Protein AF-A0A3A4PM65-F1 (afdb_monomer_lite)

Sequence (152 aa):
MLSNGAGPMIGAIDLFPHAGLDLVDLHRESVGAMRDHFSFFYLVENPVDVTGSASAADYEFVMRTLMQDDRVDIIMPYFVFQDTPLDESIVERMDALNGESGKPIIGCAIGGPYTRKMIDALEAVGVPVLSDVADWVAAASALVRWGELTGR

Structure (mmCIF, N/CA/C/O backbone):
data_AF-A0A3A4PM65-F1
#
_entry.id   AF-A0A3A4PM65-F1
#
loop_
_atom_site.group_PDB
_atom_site.id
_atom_site.type_symbol
_atom_site.label_atom_id
_atom_site.label_alt_id
_atom_site.label_comp_id
_atom_site.label_asym_id
_atom_site.label_entity_id
_atom_site.label_seq_id
_atom_site.pdbx_PDB_ins_code
_atom_site.Cartn_x
_atom_site.Cartn_y
_atom_site.Cartn_z
_atom_site.occupancy
_atom_site.B_iso_or_equiv
_atom_site.auth_seq_id
_atom_site.auth_comp_id
_atom_site.auth_asym_id
_atom_site.auth_atom_id
_atom_site.pdbx_PDB_model_num
ATOM 1 N N . MET A 1 1 ? 0.136 -1.773 7.281 1.00 94.44 1 MET A N 1
ATOM 2 C CA . MET A 1 1 ? 1.037 -1.211 6.241 1.00 94.44 1 MET A CA 1
ATOM 3 C C . MET A 1 1 ? 2.007 -2.301 5.805 1.00 94.44 1 MET A C 1
ATOM 5 O O . MET A 1 1 ? 2.324 -3.135 6.646 1.00 94.44 1 MET A O 1
ATOM 9 N N . LEU A 1 2 ? 2.427 -2.340 4.536 1.00 96.75 2 LEU A N 1
ATOM 10 C CA . LEU A 1 2 ? 3.425 -3.301 4.041 1.00 96.75 2 LEU A CA 1
ATOM 11 C C . LEU A 1 2 ? 4.419 -2.658 3.066 1.00 96.75 2 LEU A C 1
ATOM 13 O O . LEU A 1 2 ? 4.056 -1.695 2.395 1.00 96.75 2 LEU A O 1
ATOM 17 N N . SER A 1 3 ? 5.638 -3.191 2.960 1.00 96.19 3 SER A N 1
ATOM 18 C CA . SER A 1 3 ? 6.645 -2.706 2.004 1.00 96.19 3 SER A CA 1
ATOM 19 C C . SER A 1 3 ? 7.761 -3.717 1.747 1.00 96.19 3 SER A C 1
ATOM 21 O O . SER A 1 3 ? 8.115 -4.479 2.641 1.00 96.19 3 SER A O 1
ATOM 23 N N . ASN A 1 4 ? 8.377 -3.659 0.563 1.00 95.50 4 ASN A N 1
ATOM 24 C CA . ASN A 1 4 ? 9.674 -4.283 0.257 1.00 95.50 4 ASN A CA 1
ATOM 25 C C . ASN A 1 4 ? 10.886 -3.390 0.595 1.00 95.50 4 ASN A C 1
ATOM 27 O O . ASN A 1 4 ? 12.032 -3.802 0.437 1.00 95.50 4 ASN A O 1
ATOM 31 N N . GLY A 1 5 ? 10.649 -2.176 1.097 1.00 91.06 5 GLY A N 1
ATOM 32 C CA . GLY A 1 5 ? 11.669 -1.277 1.631 1.00 91.06 5 GLY A CA 1
ATOM 33 C C . GLY A 1 5 ? 11.195 -0.570 2.902 1.00 91.06 5 GLY A C 1
ATOM 34 O O . GLY A 1 5 ? 10.256 0.225 2.868 1.00 91.06 5 GLY A O 1
ATOM 35 N N . ALA A 1 6 ? 11.861 -0.823 4.030 1.00 84.50 6 ALA A N 1
ATOM 36 C CA . ALA A 1 6 ? 11.408 -0.366 5.348 1.00 84.50 6 ALA A CA 1
ATOM 37 C C . ALA A 1 6 ? 11.398 1.162 5.548 1.00 84.50 6 ALA A C 1
ATOM 39 O O . ALA A 1 6 ? 10.526 1.689 6.236 1.00 84.50 6 ALA A O 1
ATOM 40 N N . GLY A 1 7 ? 12.364 1.887 4.970 1.00 89.44 7 GLY A N 1
ATOM 41 C CA . GLY A 1 7 ? 12.600 3.309 5.272 1.00 89.44 7 GLY A CA 1
ATOM 42 C C . GLY A 1 7 ? 11.361 4.210 5.129 1.00 89.44 7 GLY A C 1
ATOM 43 O O . GLY A 1 7 ? 11.021 4.916 6.078 1.00 89.44 7 GLY A O 1
ATOM 44 N N . PRO A 1 8 ? 10.648 4.166 3.991 1.00 90.62 8 PRO A N 1
ATOM 45 C CA . PRO A 1 8 ? 9.430 4.948 3.786 1.00 90.62 8 PRO A CA 1
ATOM 46 C C . PRO A 1 8 ? 8.297 4.642 4.774 1.00 90.62 8 PRO A C 1
ATOM 48 O O . PRO A 1 8 ? 7.562 5.558 5.137 1.00 90.62 8 PRO A O 1
ATOM 51 N N . MET A 1 9 ? 8.177 3.399 5.260 1.00 93.38 9 MET A N 1
ATOM 52 C CA . MET A 1 9 ? 7.178 3.058 6.281 1.00 93.38 9 MET A CA 1
ATOM 53 C C . MET A 1 9 ? 7.484 3.739 7.613 1.00 93.38 9 MET A C 1
ATOM 55 O O . MET A 1 9 ? 6.570 4.245 8.252 1.00 93.38 9 MET A O 1
ATOM 59 N N . ILE A 1 10 ? 8.759 3.815 8.013 1.00 94.62 10 ILE A N 1
ATOM 60 C CA . ILE A 1 10 ? 9.158 4.539 9.231 1.00 94.62 10 ILE A CA 1
ATOM 61 C C . ILE A 1 10 ? 8.802 6.023 9.110 1.00 94.62 10 ILE A C 1
ATOM 63 O O . ILE A 1 10 ? 8.169 6.574 10.005 1.00 94.62 10 ILE A O 1
ATOM 67 N N . GLY A 1 11 ? 9.116 6.640 7.965 1.00 95.69 11 GLY A N 1
ATOM 68 C CA . GLY A 1 11 ? 8.742 8.032 7.703 1.00 95.69 11 GLY A CA 1
ATOM 69 C C . GLY A 1 11 ? 7.228 8.268 7.730 1.00 95.69 11 GLY A C 1
ATOM 70 O O . GLY A 1 11 ? 6.786 9.308 8.205 1.00 95.69 11 GLY A O 1
ATOM 71 N N . ALA A 1 12 ? 6.425 7.304 7.266 1.00 97.00 12 ALA A N 1
ATOM 72 C CA . ALA A 1 12 ? 4.969 7.374 7.371 1.00 97.00 12 ALA A CA 1
ATOM 73 C C . ALA A 1 12 ? 4.501 7.280 8.832 1.00 97.00 12 ALA A C 1
ATOM 75 O O . ALA A 1 12 ? 3.688 8.092 9.267 1.00 97.00 12 ALA A O 1
ATOM 76 N N . ILE A 1 13 ? 5.044 6.329 9.601 1.00 96.38 13 ILE A N 1
ATOM 77 C CA . ILE A 1 13 ? 4.694 6.098 11.012 1.00 96.38 13 ILE A CA 1
ATOM 78 C C . ILE A 1 13 ? 4.987 7.333 11.870 1.00 96.38 13 ILE A C 1
ATOM 80 O O . ILE A 1 13 ? 4.183 7.672 12.735 1.00 96.38 13 ILE A O 1
ATOM 84 N N . ASP A 1 14 ? 6.069 8.064 11.600 1.00 96.25 14 ASP A N 1
ATOM 85 C CA . ASP A 1 14 ? 6.385 9.309 12.316 1.00 96.25 14 ASP A CA 1
ATOM 86 C C . ASP A 1 14 ? 5.295 10.392 12.154 1.00 96.25 14 ASP A C 1
ATOM 88 O O . ASP A 1 14 ? 5.145 11.273 13.006 1.00 96.25 14 ASP A O 1
ATOM 92 N N . LEU A 1 15 ? 4.498 10.329 11.080 1.00 97.31 15 LEU A N 1
ATOM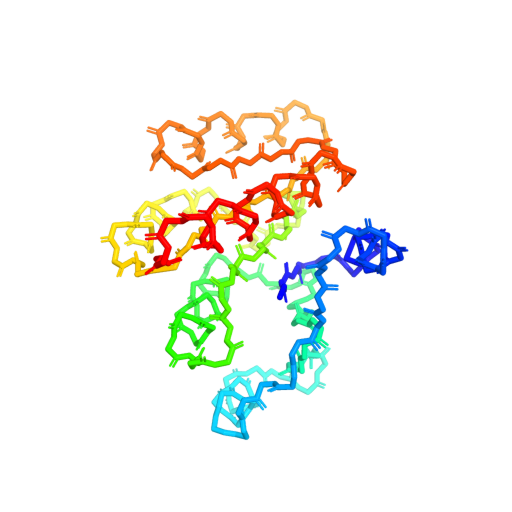 93 C CA . LEU A 1 15 ? 3.403 11.265 10.809 1.00 97.31 15 LEU A CA 1
ATOM 94 C C . LEU A 1 15 ? 2.063 10.828 11.428 1.00 97.31 15 LEU A C 1
ATOM 96 O O . LEU A 1 15 ? 1.184 11.672 11.623 1.00 97.31 15 LEU A O 1
ATOM 100 N N . PHE A 1 16 ? 1.901 9.548 11.776 1.00 96.75 16 PHE A N 1
ATOM 101 C CA . PHE A 1 16 ? 0.640 8.966 12.263 1.00 96.75 16 PHE A CA 1
ATOM 102 C C . PHE A 1 16 ? 0.038 9.684 13.486 1.00 96.75 16 PHE A C 1
ATOM 104 O O . PHE A 1 16 ? -1.152 10.017 13.429 1.00 96.75 16 PHE A O 1
ATOM 111 N N . PRO A 1 17 ? 0.818 10.051 14.531 1.00 94.12 17 PRO A N 1
ATOM 112 C CA . PRO A 1 17 ? 0.274 10.717 15.720 1.00 94.12 17 PRO A CA 1
ATOM 113 C C . PRO A 1 17 ? -0.464 12.033 15.436 1.00 94.12 17 PRO A C 1
ATOM 115 O O . PRO A 1 17 ? -1.346 12.429 16.195 1.00 94.12 17 PRO A O 1
ATOM 118 N N . HIS A 1 18 ? -0.114 12.723 14.348 1.00 94.12 18 HIS A N 1
ATOM 119 C CA . HIS A 1 18 ? -0.745 13.984 13.944 1.00 94.12 18 HIS A CA 1
ATOM 120 C C . HIS A 1 18 ? -1.830 13.791 12.875 1.00 94.12 18 HIS A C 1
ATOM 122 O O . HIS A 1 18 ? -2.546 14.737 12.548 1.00 94.12 18 HIS A O 1
ATOM 128 N N . ALA A 1 19 ? -1.948 12.578 12.333 1.00 95.75 19 ALA A N 1
ATOM 129 C CA . ALA A 1 19 ? -2.851 12.222 11.248 1.00 95.75 19 ALA A CA 1
ATOM 130 C C . ALA A 1 19 ? -4.108 11.473 11.726 1.00 95.75 19 ALA A C 1
ATOM 132 O O . ALA A 1 19 ? -4.985 11.199 10.909 1.00 95.75 19 ALA A O 1
ATOM 133 N N . GLY A 1 20 ? -4.220 11.159 13.024 1.00 94.62 20 GLY A N 1
ATOM 134 C CA . GLY A 1 20 ? -5.325 10.346 13.549 1.00 94.62 20 GLY A CA 1
ATOM 135 C C . GLY A 1 20 ? -5.276 8.909 13.026 1.00 94.62 20 GLY A C 1
ATOM 136 O O . GLY A 1 20 ? -6.312 8.326 12.726 1.00 94.62 20 GLY A O 1
ATOM 137 N N . LEU A 1 21 ? -4.064 8.387 12.842 1.00 96.94 21 LEU A N 1
ATOM 138 C CA . LEU A 1 21 ? -3.795 7.032 12.378 1.00 96.94 21 LEU A CA 1
ATOM 139 C C . LEU A 1 21 ? -2.994 6.307 13.448 1.00 96.94 21 LEU A C 1
ATOM 141 O O . LEU A 1 21 ? -2.159 6.922 14.106 1.00 96.94 21 LEU A O 1
ATOM 145 N N . ASP A 1 22 ? -3.187 4.998 13.549 1.00 95.88 22 ASP A N 1
ATOM 146 C CA . ASP A 1 22 ? -2.449 4.144 14.469 1.00 95.88 22 ASP A CA 1
ATOM 147 C C . ASP A 1 22 ? -2.037 2.845 13.774 1.00 95.88 22 ASP A C 1
ATOM 149 O O . ASP A 1 22 ? -2.680 2.370 12.833 1.00 95.88 22 ASP A O 1
ATOM 153 N N . LEU A 1 23 ? -0.941 2.250 14.245 1.00 95.44 23 LEU A N 1
ATOM 154 C CA . LEU A 1 23 ? -0.622 0.869 13.906 1.00 95.44 23 LEU A CA 1
ATOM 155 C C . LEU A 1 23 ? -1.404 -0.060 14.826 1.00 95.44 23 LEU A C 1
ATOM 157 O O . LEU A 1 23 ? -1.306 0.028 16.047 1.00 95.44 23 LEU A O 1
ATOM 161 N N . VAL A 1 24 ? -2.142 -0.981 14.221 1.00 95.38 24 VAL A N 1
ATOM 162 C CA . VAL A 1 24 ? -2.861 -2.026 14.946 1.00 95.38 24 VAL A CA 1
ATOM 163 C C . VAL A 1 24 ? -1.980 -3.250 15.161 1.00 95.38 24 VAL A C 1
ATOM 165 O O . VAL A 1 24 ? -1.203 -3.626 14.279 1.00 95.38 24 VAL A O 1
ATOM 168 N N . ASP A 1 25 ? -2.149 -3.910 16.303 1.00 97.62 25 ASP A N 1
ATOM 169 C CA . ASP A 1 25 ? -1.633 -5.261 16.499 1.00 97.62 25 ASP A CA 1
ATOM 170 C C . ASP A 1 25 ? -2.470 -6.228 15.662 1.00 97.62 25 ASP A C 1
ATOM 172 O O . ASP A 1 25 ? -3.664 -6.394 15.928 1.00 97.62 25 ASP A O 1
ATOM 176 N N . LEU A 1 26 ? -1.859 -6.891 14.681 1.00 98.00 26 LEU A N 1
ATOM 177 C CA . LEU A 1 26 ? -2.544 -7.904 13.874 1.00 98.00 26 LEU A CA 1
ATOM 178 C C . LEU A 1 26 ? -3.006 -9.079 14.743 1.00 98.00 26 LEU A C 1
ATOM 180 O O . LEU A 1 26 ? -2.456 -9.359 15.818 1.00 98.00 26 LEU A O 1
ATOM 184 N N . HIS A 1 27 ? -4.013 -9.812 14.275 1.00 98.25 27 HIS A N 1
ATOM 185 C CA . HIS A 1 27 ? -4.375 -11.071 14.910 1.00 98.25 27 HIS A CA 1
ATOM 186 C C . HIS A 1 27 ? -3.218 -12.062 14.841 1.00 98.25 27 HIS A C 1
ATOM 188 O O . HIS A 1 27 ? -2.473 -12.149 13.864 1.00 98.25 27 HIS A O 1
ATOM 194 N N . ARG A 1 28 ? -3.113 -12.893 15.882 1.00 97.69 28 ARG A N 1
ATOM 195 C CA . ARG A 1 28 ? -2.111 -13.967 15.933 1.00 97.69 28 ARG A CA 1
ATOM 196 C C . ARG A 1 28 ? -2.246 -14.946 14.769 1.00 97.69 28 ARG A C 1
ATOM 198 O O . ARG A 1 28 ? -1.246 -15.531 14.376 1.00 97.69 28 ARG A O 1
ATOM 205 N N . GLU A 1 29 ? -3.460 -15.127 14.254 1.00 98.00 29 GLU A N 1
ATOM 206 C CA . GLU A 1 29 ? -3.730 -15.951 13.075 1.00 98.00 29 GLU A CA 1
ATOM 207 C C . GLU A 1 29 ? -3.096 -15.350 11.817 1.00 98.00 29 GLU A C 1
ATOM 209 O O . GLU A 1 29 ? -2.346 -16.046 11.140 1.00 98.00 29 GLU A O 1
ATOM 214 N N . SER A 1 30 ? -3.291 -14.052 11.567 1.00 98.06 30 SER A N 1
ATOM 215 C CA . SER A 1 30 ? -2.679 -13.320 10.450 1.00 98.06 30 SER A CA 1
ATOM 216 C C . SER A 1 30 ? -1.152 -13.374 10.504 1.00 98.06 30 SER A C 1
ATOM 218 O O . SER A 1 30 ? -0.495 -13.724 9.523 1.00 98.06 30 SER A O 1
ATOM 220 N N . VAL A 1 31 ? -0.576 -13.090 11.678 1.00 98.00 31 VAL A N 1
ATOM 221 C CA . VAL A 1 31 ? 0.875 -13.185 11.904 1.00 98.00 31 VAL A CA 1
ATOM 222 C C . VAL A 1 31 ? 1.358 -14.624 11.711 1.00 98.00 31 VAL A C 1
ATOM 224 O O . VAL A 1 31 ? 2.386 -14.844 11.078 1.00 98.00 31 VAL A O 1
ATOM 227 N N . GLY A 1 32 ? 0.624 -15.612 12.228 1.00 97.75 32 GLY A N 1
ATOM 228 C CA . GLY A 1 32 ? 0.936 -17.034 12.074 1.00 97.75 32 GLY A CA 1
ATOM 229 C C . GLY A 1 32 ? 0.963 -17.471 10.611 1.00 97.75 32 GLY A C 1
ATOM 230 O O . GLY A 1 32 ? 1.962 -18.028 10.167 1.00 97.75 32 GLY A O 1
ATOM 231 N N . ALA A 1 33 ? -0.072 -17.126 9.842 1.00 97.94 33 ALA A N 1
ATOM 232 C CA . ALA A 1 33 ? -0.157 -17.424 8.416 1.00 97.94 33 ALA A CA 1
ATOM 233 C C . ALA A 1 33 ? 1.024 -16.829 7.633 1.00 97.94 33 ALA A C 1
ATOM 235 O O . ALA A 1 33 ? 1.612 -17.503 6.787 1.00 97.94 33 ALA A O 1
ATOM 236 N N . MET A 1 34 ? 1.423 -15.592 7.948 1.00 97.62 34 MET A N 1
ATOM 237 C CA . MET A 1 34 ? 2.593 -14.968 7.327 1.00 97.62 34 MET A CA 1
ATOM 238 C C . MET A 1 34 ? 3.916 -15.602 7.765 1.00 97.62 34 MET A C 1
ATOM 240 O O . MET A 1 34 ? 4.796 -15.777 6.927 1.00 97.62 34 MET A O 1
ATOM 244 N N . ARG A 1 35 ? 4.068 -15.998 9.035 1.00 96.75 35 ARG A N 1
ATOM 245 C CA . ARG A 1 35 ? 5.268 -16.716 9.511 1.00 96.75 35 ARG A CA 1
ATOM 246 C C . ARG A 1 35 ? 5.427 -18.092 8.873 1.00 96.75 35 ARG A C 1
ATOM 248 O O . ARG A 1 35 ? 6.557 -18.519 8.671 1.00 96.75 35 ARG A O 1
ATOM 255 N N . ASP A 1 36 ? 4.325 -18.772 8.574 1.00 96.94 36 ASP A N 1
ATOM 256 C CA . ASP A 1 36 ? 4.348 -20.082 7.920 1.00 96.94 36 ASP A CA 1
ATOM 257 C C . ASP A 1 36 ? 4.645 -19.970 6.416 1.00 96.94 36 ASP A C 1
ATOM 259 O O . ASP A 1 36 ? 5.212 -20.888 5.821 1.00 96.94 36 ASP A O 1
ATOM 263 N N . HIS A 1 37 ? 4.271 -18.846 5.797 1.00 95.75 37 HIS A N 1
ATOM 264 C CA . HIS A 1 37 ? 4.508 -18.578 4.380 1.00 95.75 37 HIS A CA 1
ATOM 265 C C . HIS A 1 37 ? 5.923 -18.053 4.102 1.00 95.75 37 HIS A C 1
ATOM 267 O O . HIS A 1 37 ? 6.566 -18.476 3.139 1.00 95.75 37 HIS A O 1
ATOM 273 N N . PHE A 1 38 ? 6.417 -17.140 4.939 1.00 94.75 38 PHE A N 1
ATOM 274 C CA . PHE A 1 38 ? 7.683 -16.451 4.722 1.00 94.75 38 PHE A CA 1
ATOM 275 C C . PHE A 1 38 ? 8.855 -17.067 5.483 1.00 94.75 38 PHE A C 1
ATOM 277 O O . PHE A 1 38 ? 8.722 -17.674 6.542 1.00 94.75 38 PHE A O 1
ATOM 284 N N . SER A 1 39 ? 10.058 -16.848 4.953 1.00 90.62 39 SER A N 1
ATOM 285 C CA . SER A 1 39 ? 11.287 -17.175 5.673 1.00 90.62 39 SER A CA 1
ATOM 286 C C . SER A 1 39 ? 11.501 -16.231 6.863 1.00 90.62 39 SER A C 1
ATOM 288 O O . SER A 1 39 ? 10.991 -15.113 6.898 1.00 90.62 39 SER A O 1
ATOM 290 N N . PHE A 1 40 ? 12.330 -16.651 7.820 1.00 89.50 40 PHE A N 1
ATOM 291 C CA . PHE A 1 40 ? 12.537 -15.985 9.114 1.00 89.50 40 PHE A CA 1
ATOM 292 C C . PHE A 1 40 ? 13.018 -14.522 9.050 1.00 89.50 40 PHE A C 1
ATOM 294 O O . PHE A 1 40 ? 13.031 -13.845 10.075 1.00 89.50 40 PHE A O 1
ATOM 301 N N . PHE A 1 41 ? 13.490 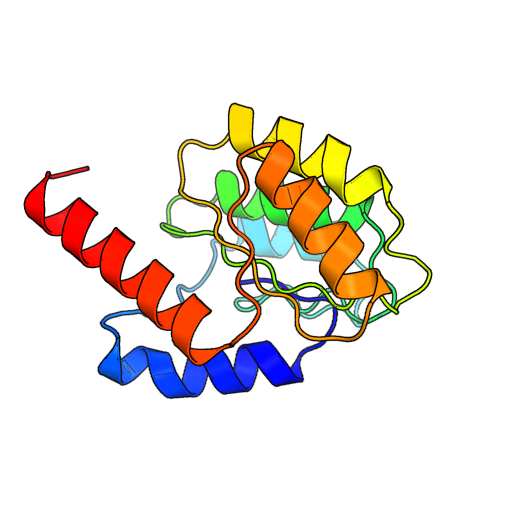-14.060 7.891 1.00 87.94 41 PHE A N 1
ATOM 302 C CA . PHE A 1 41 ? 14.024 -12.711 7.703 1.00 87.94 41 PHE A CA 1
ATOM 303 C C . PHE A 1 41 ? 12.964 -11.675 7.299 1.00 87.94 41 PHE A C 1
ATOM 305 O O . PHE A 1 41 ? 13.278 -10.489 7.257 1.00 87.94 41 PHE A O 1
ATOM 312 N N . TYR A 1 42 ? 11.732 -12.104 7.022 1.00 92.25 42 TYR A N 1
ATOM 313 C CA . TYR A 1 42 ? 10.589 -11.212 6.838 1.00 92.25 42 TYR A CA 1
ATOM 314 C C . TYR A 1 42 ? 10.087 -10.737 8.207 1.00 92.25 42 TYR A C 1
ATOM 316 O O . TYR A 1 42 ? 10.014 -11.527 9.154 1.00 92.25 42 TYR A O 1
ATOM 324 N N . LEU A 1 43 ? 9.704 -9.463 8.322 1.00 93.81 43 LEU A N 1
ATOM 325 C CA . LEU A 1 43 ? 9.051 -8.946 9.528 1.00 93.81 43 LEU A CA 1
ATOM 326 C C . LEU A 1 43 ? 7.549 -8.937 9.285 1.00 93.81 43 LEU A C 1
ATOM 328 O O . LEU A 1 43 ? 7.040 -8.114 8.538 1.00 93.81 43 LEU A O 1
ATOM 332 N N . VAL A 1 44 ? 6.842 -9.874 9.906 1.00 93.81 44 VAL A N 1
ATOM 333 C CA . VAL A 1 44 ? 5.422 -10.141 9.616 1.00 93.81 44 VAL A CA 1
ATOM 334 C C . VAL A 1 44 ? 4.471 -9.671 10.722 1.00 93.81 44 VAL A C 1
ATOM 336 O O . VAL A 1 44 ? 3.358 -10.170 10.859 1.00 93.81 44 VAL A O 1
ATOM 339 N N . GLU A 1 45 ? 4.934 -8.716 11.528 1.00 94.12 45 GLU A N 1
ATOM 340 C CA . GLU A 1 45 ? 4.089 -7.906 12.417 1.00 94.12 45 GLU A CA 1
ATOM 341 C C . GLU A 1 45 ? 3.556 -6.680 11.645 1.00 94.12 45 GLU A C 1
ATOM 343 O O . GLU A 1 45 ? 3.663 -6.631 10.423 1.00 94.12 45 GLU A O 1
ATOM 348 N N . ASN A 1 46 ? 2.982 -5.676 12.319 1.00 93.44 46 ASN A N 1
ATOM 349 C CA . ASN A 1 46 ? 2.602 -4.410 11.680 1.00 93.44 46 ASN A CA 1
ATOM 350 C C . ASN A 1 46 ? 3.619 -3.301 12.015 1.00 93.44 46 ASN A C 1
ATOM 352 O O . ASN A 1 46 ? 3.792 -2.986 13.195 1.00 93.44 46 ASN A O 1
ATOM 356 N N . PRO A 1 47 ? 4.266 -2.673 11.016 1.00 95.56 47 PRO A N 1
ATOM 357 C CA . PRO A 1 47 ? 4.135 -2.912 9.575 1.00 95.56 47 PRO A CA 1
ATOM 358 C C . PRO A 1 47 ? 4.795 -4.216 9.102 1.00 95.56 47 PRO A C 1
ATOM 360 O O . PRO A 1 47 ? 5.772 -4.673 9.694 1.00 95.56 47 PRO A O 1
ATOM 363 N N . VAL A 1 48 ? 4.289 -4.760 7.990 1.00 97.00 48 VAL A N 1
ATOM 364 C CA . VAL A 1 48 ? 4.843 -5.960 7.352 1.00 97.00 48 VAL A CA 1
ATOM 365 C C . VAL A 1 48 ? 5.996 -5.557 6.424 1.00 97.00 48 VAL A C 1
ATOM 367 O O . VAL A 1 48 ? 5.781 -4.905 5.403 1.00 97.00 48 VAL A O 1
ATOM 370 N N . ASP A 1 49 ? 7.224 -5.950 6.749 1.00 95.69 49 ASP A N 1
ATOM 371 C CA . ASP A 1 49 ? 8.388 -5.795 5.870 1.00 95.69 49 ASP A CA 1
ATOM 372 C C . ASP A 1 49 ? 8.629 -7.099 5.107 1.00 95.69 49 ASP A C 1
ATOM 374 O O . ASP A 1 49 ? 9.106 -8.095 5.665 1.00 95.69 49 ASP A O 1
ATOM 378 N N . VAL A 1 50 ? 8.280 -7.078 3.819 1.00 94.38 50 VAL A N 1
ATOM 379 C CA . VAL A 1 50 ? 8.484 -8.203 2.902 1.00 94.38 50 VAL A CA 1
ATOM 380 C C . VAL A 1 50 ? 9.876 -8.213 2.268 1.00 94.38 50 VAL A C 1
ATOM 382 O O . VAL A 1 50 ? 10.221 -9.154 1.554 1.00 94.38 50 VAL A O 1
ATOM 385 N N . THR A 1 51 ? 10.723 -7.231 2.587 1.00 92.12 51 THR A N 1
ATOM 386 C CA . THR A 1 51 ? 12.106 -7.088 2.107 1.00 92.12 51 THR A CA 1
ATOM 387 C C . THR A 1 51 ? 12.223 -6.926 0.588 1.00 92.12 51 THR A C 1
ATOM 389 O O . THR A 1 51 ?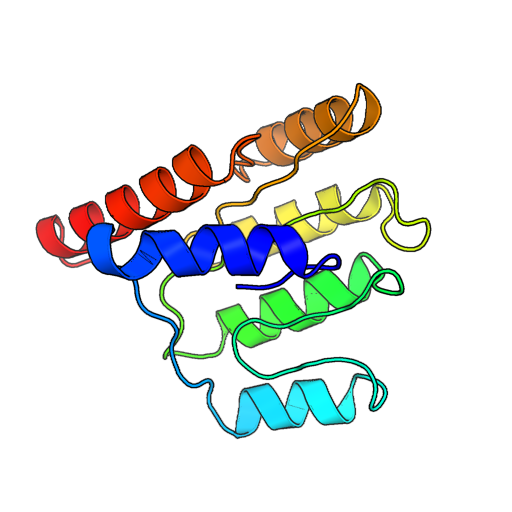 11.302 -7.231 -0.166 1.00 92.12 51 THR A O 1
ATOM 392 N N . GLY A 1 52 ? 13.406 -6.544 0.098 1.00 92.19 52 GLY A N 1
ATOM 393 C CA . GLY A 1 52 ? 13.672 -6.445 -1.346 1.00 92.19 52 GLY A CA 1
ATOM 394 C C . GLY A 1 52 ? 13.638 -7.782 -2.107 1.00 92.19 52 GLY A C 1
ATOM 395 O O . GLY A 1 52 ? 13.868 -7.816 -3.314 1.00 92.19 52 GLY A O 1
ATOM 396 N N . SER A 1 53 ? 13.374 -8.896 -1.415 1.00 90.38 53 SER A N 1
ATOM 397 C CA . SER A 1 53 ? 13.183 -10.217 -2.030 1.00 90.38 53 SER A CA 1
ATOM 398 C C . SER A 1 53 ? 11.728 -10.494 -2.425 1.00 90.38 53 SER A C 1
ATOM 400 O O . SER A 1 53 ? 11.468 -11.519 -3.051 1.00 90.38 53 SER A O 1
ATOM 402 N N . ALA A 1 54 ? 10.789 -9.614 -2.060 1.00 93.62 54 ALA A N 1
ATOM 403 C CA . ALA A 1 54 ? 9.364 -9.817 -2.285 1.00 93.62 54 ALA A CA 1
ATOM 404 C C . ALA A 1 54 ? 8.974 -9.775 -3.764 1.00 93.62 54 ALA A C 1
ATOM 406 O O . ALA A 1 54 ? 9.221 -8.797 -4.471 1.00 93.62 54 ALA A O 1
ATOM 407 N N . SER A 1 55 ? 8.292 -10.823 -4.198 1.00 96.69 55 SER A N 1
ATOM 408 C CA . SER A 1 55 ? 7.619 -10.911 -5.484 1.00 96.69 55 SER A CA 1
ATOM 409 C C . SER A 1 55 ? 6.221 -10.293 -5.454 1.00 96.69 55 SER A C 1
ATOM 411 O O . SER A 1 55 ? 5.638 -10.055 -4.395 1.00 96.69 55 SER A O 1
ATOM 413 N N . ALA A 1 56 ? 5.620 -10.103 -6.629 1.00 97.75 56 ALA A N 1
ATOM 414 C CA . ALA A 1 56 ? 4.222 -9.684 -6.728 1.00 97.75 56 ALA A CA 1
ATOM 415 C C . ALA A 1 56 ? 3.247 -10.672 -6.044 1.00 97.75 56 ALA A C 1
ATOM 417 O O . ALA A 1 56 ? 2.214 -10.259 -5.519 1.00 97.75 56 ALA A O 1
ATOM 418 N N . ALA A 1 57 ? 3.584 -11.968 -6.009 1.00 97.75 57 ALA A N 1
ATOM 419 C CA . ALA A 1 57 ? 2.799 -12.982 -5.303 1.00 97.75 57 ALA A CA 1
ATOM 420 C C . ALA A 1 57 ? 2.898 -12.837 -3.774 1.00 97.75 57 ALA A C 1
ATOM 422 O O . ALA A 1 57 ? 1.901 -13.029 -3.080 1.00 97.75 57 ALA A O 1
ATOM 423 N N . ASP A 1 58 ? 4.063 -12.437 -3.258 1.00 97.31 58 ASP A N 1
ATOM 424 C CA . ASP A 1 58 ? 4.259 -12.173 -1.827 1.00 97.31 58 ASP A CA 1
ATOM 425 C C . ASP A 1 58 ? 3.432 -10.963 -1.375 1.00 97.31 58 ASP A C 1
ATOM 427 O O . ASP A 1 58 ? 2.773 -11.005 -0.334 1.00 97.31 58 ASP A O 1
ATOM 431 N N . TYR A 1 59 ? 3.403 -9.907 -2.197 1.00 98.00 59 TYR A N 1
ATOM 432 C CA . TYR A 1 59 ? 2.509 -8.766 -1.991 1.00 98.00 59 TYR A CA 1
ATOM 433 C C . TYR A 1 59 ? 1.049 -9.203 -1.952 1.00 98.00 59 TYR A C 1
ATOM 435 O O . TYR A 1 59 ? 0.335 -8.841 -1.021 1.00 98.00 59 TYR A O 1
ATOM 443 N N . GLU A 1 60 ? 0.602 -10.000 -2.924 1.00 98.19 60 GLU A N 1
ATOM 444 C CA . GLU A 1 60 ? -0.774 -10.493 -2.948 1.00 98.19 60 GLU A CA 1
ATOM 445 C C . GLU A 1 60 ? -1.116 -11.298 -1.690 1.00 98.19 60 GLU A C 1
ATOM 447 O O . GLU A 1 60 ? -2.162 -11.070 -1.082 1.00 98.19 60 GLU A O 1
ATOM 452 N N . PHE A 1 61 ? -0.229 -12.196 -1.260 1.00 98.38 61 PHE A N 1
ATOM 453 C CA . PHE A 1 61 ? -0.434 -12.996 -0.057 1.00 98.38 61 PHE A CA 1
ATOM 454 C C . PHE A 1 61 ? -0.604 -12.122 1.198 1.00 98.38 61 PHE A C 1
ATOM 456 O O . PHE A 1 61 ? -1.560 -12.306 1.961 1.00 98.38 61 PHE A O 1
ATOM 463 N N . VAL A 1 62 ? 0.275 -11.133 1.399 1.00 98.06 62 VAL A N 1
ATOM 464 C CA . VAL A 1 62 ? 0.178 -10.208 2.542 1.00 98.06 62 VAL A CA 1
ATOM 465 C C . VAL A 1 62 ? -1.079 -9.355 2.446 1.00 98.06 62 VAL A C 1
ATOM 467 O O . VAL A 1 62 ? -1.815 -9.249 3.424 1.00 98.06 62 VAL A O 1
ATOM 470 N N . MET A 1 63 ? -1.364 -8.783 1.277 1.00 98.06 63 MET A N 1
ATOM 471 C CA . MET A 1 63 ? -2.559 -7.970 1.045 1.00 98.06 63 MET A CA 1
ATOM 472 C C . MET A 1 63 ? -3.829 -8.749 1.395 1.00 98.06 63 MET A C 1
ATOM 474 O O . MET A 1 63 ? -4.629 -8.262 2.190 1.00 98.06 63 MET A O 1
ATOM 478 N N . ARG A 1 64 ? -3.981 -9.987 0.900 1.00 98.06 64 ARG A N 1
ATOM 479 C CA . ARG A 1 64 ? -5.125 -10.858 1.227 1.00 98.06 64 ARG A CA 1
ATOM 480 C C . ARG A 1 64 ? -5.217 -11.134 2.723 1.00 98.06 64 ARG A C 1
ATOM 482 O O . ARG A 1 64 ? -6.310 -11.078 3.277 1.00 98.06 64 ARG A O 1
ATOM 489 N N . THR A 1 65 ? -4.088 -11.376 3.383 1.00 98.06 65 THR A N 1
ATOM 490 C CA . THR A 1 65 ? -4.051 -11.595 4.836 1.00 98.06 65 THR A CA 1
ATOM 491 C C . THR A 1 65 ? -4.540 -10.357 5.600 1.00 98.06 65 THR A C 1
ATOM 493 O O . THR A 1 65 ? -5.415 -10.466 6.456 1.00 98.06 65 THR A O 1
ATOM 496 N N . LEU A 1 66 ? -4.063 -9.161 5.242 1.00 97.75 66 LEU A N 1
ATOM 497 C CA . LEU A 1 66 ? -4.495 -7.895 5.853 1.00 97.75 66 LEU A CA 1
ATOM 498 C C . LEU A 1 66 ? -5.960 -7.546 5.532 1.00 97.75 66 LEU A C 1
ATOM 500 O O . LEU A 1 66 ? -6.661 -6.960 6.359 1.00 97.75 66 LEU A O 1
ATOM 504 N N . MET A 1 67 ? -6.458 -7.924 4.351 1.00 97.06 67 MET A N 1
ATOM 505 C CA . MET A 1 67 ? -7.872 -7.761 3.989 1.00 97.06 67 MET A CA 1
ATOM 506 C C . MET A 1 67 ? -8.791 -8.556 4.920 1.00 97.06 67 MET A C 1
ATOM 508 O O . MET A 1 67 ? -9.855 -8.052 5.270 1.00 97.06 67 MET A O 1
ATOM 512 N N . GLN A 1 68 ? -8.379 -9.752 5.350 1.00 96.75 68 GLN A N 1
ATOM 513 C CA . GLN A 1 68 ? -9.174 -10.611 6.237 1.00 96.75 68 GLN A CA 1
ATOM 514 C C . GLN A 1 68 ? -9.029 -10.270 7.728 1.00 96.75 68 GLN A C 1
ATOM 516 O O . GLN A 1 68 ? -9.891 -10.642 8.519 1.00 96.75 68 GLN A O 1
ATOM 521 N N . ASP A 1 69 ? -7.975 -9.555 8.128 1.00 97.88 69 ASP A N 1
ATOM 522 C CA . ASP A 1 69 ? -7.764 -9.164 9.526 1.00 97.88 69 ASP A CA 1
ATOM 523 C C . ASP A 1 69 ? -8.685 -7.998 9.919 1.00 97.88 69 ASP A C 1
ATOM 525 O O . ASP A 1 69 ? -8.453 -6.859 9.522 1.00 97.88 69 ASP A O 1
ATOM 529 N N . ASP A 1 70 ? -9.748 -8.255 10.680 1.00 96.50 70 ASP A N 1
ATOM 530 C CA . ASP A 1 70 ? -10.763 -7.253 11.045 1.00 96.50 70 ASP A CA 1
ATOM 531 C C . ASP A 1 70 ? -10.258 -6.081 11.908 1.00 96.50 70 ASP A C 1
ATOM 533 O O . ASP A 1 70 ? -10.999 -5.122 12.108 1.00 96.50 70 ASP A O 1
ATOM 537 N N . ARG A 1 71 ? -9.001 -6.106 12.370 1.00 96.81 71 ARG A N 1
ATOM 538 C CA . ARG A 1 71 ? -8.359 -4.966 13.041 1.00 96.81 71 ARG A CA 1
ATOM 539 C C . ARG A 1 71 ? -7.774 -3.957 12.063 1.00 96.81 71 ARG A C 1
ATOM 541 O O . ARG A 1 71 ? -7.413 -2.862 12.469 1.00 96.81 71 ARG A O 1
ATOM 548 N N . VAL A 1 72 ? -7.597 -4.336 10.800 1.00 97.69 72 VAL A N 1
ATOM 549 C CA . VAL A 1 72 ? -7.031 -3.466 9.765 1.00 97.69 72 VAL A CA 1
ATOM 550 C C . VAL A 1 72 ? -8.160 -2.725 9.063 1.00 97.69 72 VAL A C 1
ATOM 552 O O . VAL A 1 72 ? -8.936 -3.357 8.352 1.00 97.69 72 VAL A O 1
ATOM 555 N N . ASP A 1 73 ? -8.198 -1.401 9.177 1.00 96.62 73 ASP A N 1
ATOM 556 C CA . ASP A 1 73 ? -9.199 -0.573 8.487 1.00 96.62 73 ASP A CA 1
ATOM 557 C C . ASP A 1 73 ? -8.737 -0.114 7.096 1.00 96.62 73 ASP A C 1
ATOM 559 O O . ASP A 1 73 ? -9.525 -0.047 6.156 1.00 96.62 73 ASP A O 1
ATOM 563 N N . ILE A 1 74 ? -7.441 0.183 6.943 1.00 97.56 74 ILE A N 1
ATOM 564 C CA . ILE A 1 74 ? -6.845 0.709 5.707 1.00 97.56 74 ILE A CA 1
ATOM 565 C C . ILE A 1 74 ? -5.591 -0.090 5.365 1.00 97.56 74 ILE A C 1
ATOM 567 O O . ILE A 1 74 ? -4.722 -0.313 6.214 1.00 97.56 74 ILE A O 1
ATOM 571 N N . ILE A 1 75 ? -5.459 -0.487 4.099 1.00 98.19 75 ILE A N 1
ATOM 572 C CA . ILE A 1 75 ? -4.270 -1.181 3.608 1.00 98.19 75 ILE A CA 1
ATOM 573 C C . ILE A 1 75 ? -3.387 -0.193 2.853 1.00 98.19 75 ILE A C 1
ATOM 575 O O . ILE A 1 75 ? -3.785 0.433 1.874 1.00 98.19 75 ILE A O 1
ATOM 579 N N . MET A 1 76 ? -2.157 -0.072 3.339 1.00 98.12 76 MET A N 1
ATOM 580 C CA . MET A 1 76 ? -1.174 0.895 2.869 1.00 98.12 76 MET A CA 1
ATOM 581 C C . MET A 1 76 ? 0.062 0.143 2.346 1.00 98.12 76 MET A C 1
ATOM 583 O O . MET A 1 76 ? 0.981 -0.095 3.138 1.00 98.12 76 MET A O 1
ATOM 587 N N . PRO A 1 77 ? 0.101 -0.290 1.067 1.00 98.06 77 PRO A N 1
ATOM 588 C CA . PRO A 1 77 ? 1.309 -0.837 0.453 1.00 98.06 77 PRO A CA 1
ATOM 589 C C . PRO A 1 77 ? 2.274 0.268 0.010 1.00 98.06 77 PRO A C 1
ATOM 591 O O . PRO A 1 77 ? 1.873 1.232 -0.640 1.00 98.06 77 PRO A O 1
ATOM 594 N N . TYR A 1 78 ? 3.557 0.104 0.304 1.00 98.00 78 TYR A N 1
ATOM 595 C CA . TYR A 1 78 ? 4.629 0.875 -0.312 1.00 98.00 78 TYR A CA 1
ATOM 596 C C . TYR A 1 78 ? 5.390 -0.003 -1.305 1.00 98.00 78 TYR A C 1
ATOM 598 O O . TYR A 1 78 ? 5.715 -1.139 -0.975 1.00 98.00 78 TYR A O 1
ATOM 606 N N . PHE A 1 79 ? 5.711 0.521 -2.489 1.00 97.62 79 PHE A N 1
ATOM 607 C CA . PHE A 1 79 ? 6.396 -0.226 -3.543 1.00 97.62 79 PHE A CA 1
ATOM 608 C C . PHE A 1 79 ? 7.759 0.379 -3.894 1.00 97.62 79 PHE A C 1
ATOM 610 O O . PHE A 1 79 ? 7.864 1.523 -4.345 1.00 97.62 79 PHE A O 1
ATOM 617 N N . VAL A 1 80 ? 8.806 -0.437 -3.794 1.00 96.81 80 VAL A N 1
ATOM 618 C CA . VAL A 1 80 ? 10.109 -0.205 -4.425 1.00 96.81 80 VAL A CA 1
ATOM 619 C C . VAL A 1 80 ? 10.160 -1.021 -5.718 1.00 96.81 80 VAL A C 1
ATOM 621 O O . VAL A 1 80 ? 10.583 -2.173 -5.729 1.00 96.81 80 VAL A O 1
ATOM 624 N N . PHE A 1 81 ? 9.707 -0.437 -6.830 1.00 96.06 81 PHE A N 1
ATOM 625 C CA . PHE A 1 81 ? 9.640 -1.126 -8.132 1.00 96.06 81 PHE A CA 1
ATOM 626 C C . PHE A 1 81 ? 11.009 -1.474 -8.741 1.00 96.06 81 PHE A C 1
ATOM 628 O O . PHE A 1 81 ? 11.086 -2.187 -9.733 1.00 96.06 81 PHE A O 1
ATOM 635 N N . GLN A 1 82 ? 12.102 -0.940 -8.198 1.00 90.88 82 GLN A N 1
ATOM 636 C CA . GLN A 1 82 ? 13.459 -1.252 -8.644 1.00 90.88 82 GLN A CA 1
ATOM 637 C C . GLN A 1 82 ? 13.914 -2.653 -8.210 1.00 90.88 82 GLN A C 1
ATOM 639 O O . GLN A 1 82 ? 14.881 -3.172 -8.774 1.00 90.88 82 GLN A O 1
ATOM 644 N N . ASP A 1 83 ? 13.233 -3.261 -7.237 1.00 88.19 83 ASP A N 1
ATOM 645 C CA . ASP A 1 83 ? 13.553 -4.602 -6.764 1.00 88.19 83 ASP A CA 1
ATOM 646 C C . ASP A 1 83 ? 13.092 -5.645 -7.782 1.00 88.19 83 ASP A C 1
ATOM 648 O O . ASP A 1 83 ? 11.914 -5.759 -8.104 1.00 88.19 83 ASP A O 1
ATOM 652 N N . THR A 1 84 ? 14.045 -6.422 -8.300 1.00 84.00 84 THR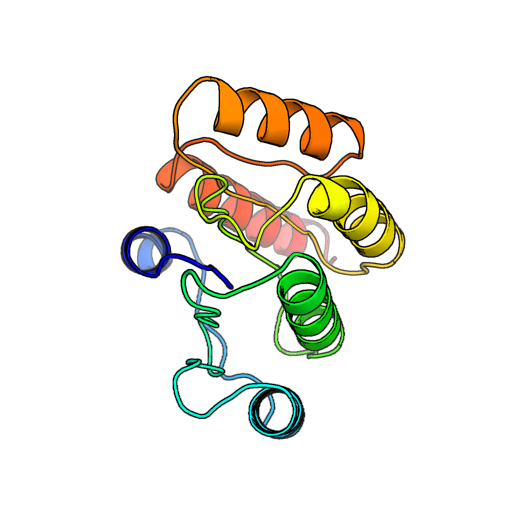 A N 1
ATOM 653 C CA . THR A 1 84 ? 13.826 -7.336 -9.434 1.00 84.00 84 THR A CA 1
ATOM 654 C C . THR A 1 84 ? 12.708 -8.371 -9.236 1.00 84.00 84 THR A C 1
ATOM 656 O O . THR A 1 84 ? 12.039 -8.669 -10.224 1.00 84.00 84 THR A O 1
ATOM 659 N N . PRO A 1 85 ? 12.472 -8.940 -8.035 1.00 91.62 85 PRO A N 1
ATOM 660 C CA . PRO A 1 85 ? 11.373 -9.890 -7.850 1.00 91.62 85 PRO A CA 1
ATOM 661 C C . PRO A 1 85 ? 9.976 -9.263 -7.998 1.00 91.62 85 PRO A C 1
ATOM 663 O O . PRO A 1 85 ? 9.028 -9.975 -8.337 1.00 91.62 85 PRO A O 1
ATOM 666 N N . LEU A 1 86 ? 9.837 -7.951 -7.774 1.00 94.38 86 LEU A N 1
ATOM 667 C CA . LEU A 1 86 ? 8.583 -7.222 -7.944 1.00 94.38 86 LEU A CA 1
ATOM 668 C C . LEU A 1 86 ? 8.405 -6.820 -9.414 1.00 94.38 86 LEU A C 1
ATOM 670 O O . LEU A 1 86 ? 8.840 -5.757 -9.859 1.00 94.38 86 LEU A O 1
ATOM 674 N N . ASP A 1 87 ? 7.762 -7.697 -10.176 1.00 94.81 87 ASP A N 1
ATOM 675 C CA . ASP A 1 87 ? 7.506 -7.493 -11.599 1.00 94.81 87 ASP A CA 1
ATOM 676 C C . ASP A 1 87 ? 6.184 -6.753 -11.887 1.00 94.81 87 ASP A C 1
ATOM 678 O O . ASP A 1 87 ? 5.394 -6.430 -10.996 1.00 94.81 87 ASP A O 1
ATOM 682 N N . GLU A 1 88 ? 5.926 -6.483 -13.172 1.00 97.00 88 GLU A N 1
ATOM 683 C CA . GLU A 1 88 ? 4.724 -5.768 -13.618 1.00 97.00 88 GLU A CA 1
ATOM 684 C C . GLU A 1 88 ? 3.417 -6.554 -13.366 1.00 97.00 88 GLU A C 1
ATOM 686 O O . GLU A 1 88 ? 2.340 -5.959 -13.436 1.00 97.00 88 GLU A O 1
ATOM 691 N N . SER A 1 89 ? 3.476 -7.849 -13.000 1.00 97.81 89 SER A N 1
ATOM 692 C CA . SER A 1 89 ? 2.277 -8.637 -12.652 1.00 97.81 89 SER A CA 1
ATOM 693 C C . SER A 1 89 ? 1.587 -8.136 -11.384 1.00 97.81 89 SER A C 1
ATOM 695 O O . SER A 1 89 ? 0.422 -8.457 -11.152 1.00 97.81 89 SER A O 1
ATOM 697 N N . ILE A 1 90 ? 2.263 -7.298 -10.588 1.00 98.19 90 ILE A N 1
ATOM 698 C CA . ILE A 1 90 ? 1.645 -6.607 -9.456 1.00 98.19 90 ILE A CA 1
ATOM 699 C C . ILE A 1 90 ? 0.413 -5.799 -9.876 1.00 98.19 90 ILE A C 1
ATOM 701 O O . ILE A 1 90 ? -0.527 -5.712 -9.099 1.00 98.19 90 ILE A O 1
ATOM 705 N N . VAL A 1 91 ? 0.363 -5.261 -11.100 1.00 98.38 91 VAL A N 1
ATOM 706 C CA . VAL A 1 91 ? -0.784 -4.461 -11.564 1.00 98.38 91 VAL A CA 1
ATOM 707 C C . VAL A 1 91 ? -2.049 -5.314 -11.657 1.00 98.38 91 VAL A C 1
ATOM 709 O O . VAL A 1 91 ? -3.071 -4.941 -11.091 1.00 98.38 91 VAL A O 1
ATOM 712 N N . GLU A 1 92 ? -1.969 -6.482 -12.299 1.00 98.38 92 GLU A N 1
ATOM 713 C CA . GLU A 1 92 ? -3.102 -7.414 -12.424 1.00 98.38 92 GLU A CA 1
ATOM 714 C C . GLU A 1 92 ? -3.553 -7.938 -11.053 1.00 98.38 92 GLU A C 1
ATOM 716 O O . GLU A 1 92 ? -4.746 -8.038 -10.773 1.00 98.38 92 GLU A O 1
ATOM 721 N N . ARG A 1 93 ? -2.600 -8.219 -10.156 1.00 98.50 93 ARG A N 1
ATOM 722 C CA . ARG A 1 93 ? -2.912 -8.659 -8.789 1.00 98.50 93 ARG A CA 1
ATOM 723 C C . ARG A 1 93 ? -3.599 -7.561 -7.989 1.00 98.50 93 ARG A C 1
ATOM 725 O O . ARG A 1 93 ? -4.569 -7.836 -7.293 1.00 98.50 93 ARG A O 1
ATOM 732 N N . MET A 1 94 ? -3.117 -6.325 -8.086 1.00 98.31 94 MET A N 1
ATOM 733 C CA . MET A 1 94 ? -3.707 -5.187 -7.384 1.00 98.31 94 MET A CA 1
ATOM 734 C C . MET A 1 94 ? -5.097 -4.836 -7.922 1.00 98.31 94 MET A C 1
ATOM 736 O O . MET A 1 94 ? -5.951 -4.495 -7.113 1.00 98.31 94 MET A O 1
ATOM 740 N N . ASP A 1 95 ? -5.355 -4.986 -9.225 1.00 98.38 95 ASP A N 1
ATOM 741 C CA . ASP A 1 95 ? -6.701 -4.866 -9.812 1.00 98.38 95 ASP A CA 1
ATOM 742 C C . ASP A 1 95 ? -7.675 -5.873 -9.177 1.00 98.38 95 ASP A C 1
ATOM 744 O O . ASP A 1 95 ? -8.709 -5.497 -8.618 1.00 98.38 95 ASP A O 1
ATOM 748 N N . ALA A 1 96 ? -7.290 -7.155 -9.145 1.00 98.12 96 ALA A N 1
ATOM 749 C CA . ALA A 1 96 ? -8.088 -8.202 -8.511 1.00 98.12 96 ALA A CA 1
ATOM 750 C C . ALA A 1 96 ? -8.335 -7.917 -7.018 1.00 98.12 96 ALA A C 1
ATOM 752 O O . ALA A 1 96 ? -9.475 -7.964 -6.553 1.00 98.12 96 ALA A O 1
ATOM 753 N N . LEU A 1 97 ? -7.287 -7.557 -6.269 1.00 97.88 97 LEU A N 1
ATOM 754 C CA . LEU A 1 97 ? -7.396 -7.222 -4.846 1.00 97.88 97 LEU A CA 1
ATOM 755 C C . LEU A 1 97 ? -8.302 -6.013 -4.606 1.00 97.88 97 LEU A C 1
ATOM 757 O O . LEU A 1 97 ? -9.087 -6.028 -3.663 1.00 97.88 97 LEU A O 1
ATOM 761 N N . ASN A 1 98 ? -8.222 -4.987 -5.453 1.00 96.44 98 ASN A N 1
ATOM 762 C CA . ASN A 1 98 ? -9.055 -3.793 -5.352 1.00 96.44 98 ASN A CA 1
ATOM 763 C C . ASN A 1 98 ? -10.537 -4.120 -5.572 1.00 96.44 98 ASN A C 1
ATOM 765 O O . ASN A 1 98 ? -11.387 -3.642 -4.826 1.00 96.44 98 ASN A O 1
ATOM 769 N N . GLY A 1 99 ? -10.848 -4.981 -6.547 1.00 96.12 99 GLY A N 1
ATOM 770 C CA . GLY A 1 99 ? -12.216 -5.435 -6.810 1.00 96.12 99 GLY A CA 1
ATOM 771 C C . GLY A 1 99 ? -12.808 -6.320 -5.705 1.00 96.12 99 GLY A C 1
ATOM 772 O O . GLY A 1 99 ? -14.023 -6.336 -5.513 1.00 96.12 99 GLY A O 1
ATOM 773 N N . GLU A 1 100 ? -11.965 -7.047 -4.971 1.00 95.19 100 GLU A N 1
ATOM 774 C CA . GLU A 1 100 ? -12.374 -7.925 -3.868 1.00 95.19 100 GLU A CA 1
ATOM 775 C C . GLU A 1 100 ? -12.404 -7.222 -2.499 1.00 95.19 100 GLU A C 1
ATOM 777 O O . GLU A 1 100 ? -13.066 -7.697 -1.572 1.00 95.19 100 GLU A O 1
ATOM 782 N N . SER A 1 101 ? -11.670 -6.118 -2.335 1.00 91.44 101 SER A N 1
ATOM 783 C CA . SER A 1 101 ? -11.464 -5.490 -1.031 1.00 91.44 101 SER A CA 1
ATOM 784 C C . SER A 1 101 ? -12.700 -4.758 -0.526 1.00 91.44 101 SER A C 1
ATOM 786 O O . SER A 1 101 ? -13.207 -3.830 -1.149 1.00 91.44 101 SER A O 1
ATOM 788 N N . GLY A 1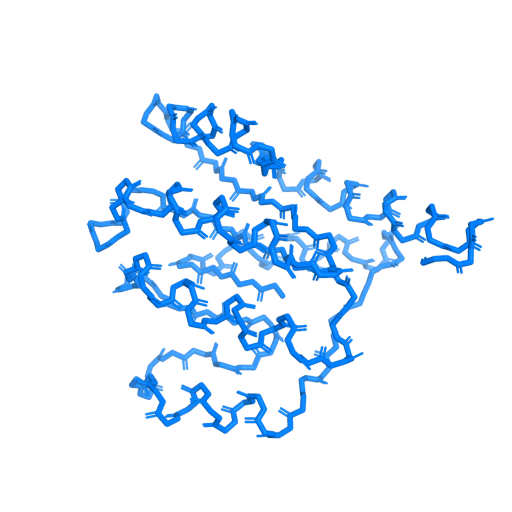 102 ? -13.128 -5.107 0.690 1.00 91.69 102 GLY A N 1
ATOM 789 C CA . GLY A 1 102 ? -14.060 -4.289 1.471 1.00 91.69 102 GLY A CA 1
ATOM 790 C C . GLY A 1 102 ? -13.398 -3.087 2.155 1.00 91.69 102 GLY A C 1
ATOM 791 O O . GLY A 1 102 ? -14.090 -2.293 2.784 1.00 91.69 102 GLY A O 1
ATOM 792 N N . LYS A 1 103 ? -12.068 -2.966 2.059 1.00 95.56 103 LYS A N 1
ATOM 793 C CA . LYS A 1 103 ? -11.247 -1.966 2.752 1.00 95.56 103 LYS A CA 1
ATOM 794 C C . LYS A 1 103 ? -10.502 -1.090 1.747 1.00 95.56 103 LYS A C 1
ATOM 796 O O . LYS A 1 103 ? -10.026 -1.617 0.737 1.00 95.56 103 LYS A O 1
ATOM 801 N N . PRO A 1 104 ? -10.338 0.217 1.999 1.00 96.88 104 PRO A N 1
ATOM 802 C CA . PRO A 1 104 ? -9.571 1.074 1.110 1.00 96.88 104 PRO A CA 1
ATOM 803 C C . PRO A 1 104 ? -8.105 0.629 1.017 1.00 96.88 104 PRO A C 1
ATOM 805 O O . PRO A 1 104 ? -7.444 0.360 2.026 1.00 96.88 104 PRO A O 1
ATOM 808 N N . ILE A 1 105 ? -7.599 0.603 -0.216 1.00 98.38 105 ILE A N 1
ATOM 809 C CA . ILE A 1 105 ? -6.192 0.384 -0.541 1.00 98.38 105 ILE A CA 1
ATOM 810 C C . ILE A 1 105 ? -5.637 1.696 -1.094 1.00 98.38 105 ILE A C 1
ATOM 812 O O . ILE A 1 105 ? -6.147 2.223 -2.080 1.00 98.38 105 ILE A O 1
ATOM 816 N N . ILE A 1 106 ? -4.586 2.214 -0.468 1.00 98.19 106 ILE A N 1
ATOM 817 C CA . ILE A 1 106 ? -3.876 3.418 -0.914 1.00 98.19 106 ILE A CA 1
ATOM 818 C C . ILE A 1 106 ? -2.383 3.122 -0.939 1.00 98.19 106 ILE A C 1
ATOM 820 O O . ILE A 1 106 ? -1.769 2.894 0.101 1.00 98.19 106 ILE A O 1
ATOM 824 N N . GLY A 1 107 ? -1.797 3.081 -2.129 1.00 98.31 107 GLY A N 1
ATOM 825 C CA . GLY A 1 107 ? -0.387 2.778 -2.321 1.00 98.31 107 GLY A CA 1
ATOM 826 C C . GLY A 1 107 ? 0.515 4.004 -2.212 1.00 98.31 107 GLY A C 1
ATOM 827 O O . GLY A 1 107 ? 0.068 5.142 -2.340 1.00 98.31 107 GLY A O 1
ATOM 828 N N . CYS A 1 108 ? 1.811 3.770 -2.044 1.00 98.44 108 CYS A N 1
ATOM 829 C CA . CYS A 1 108 ? 2.837 4.790 -2.222 1.00 98.44 108 CYS A CA 1
ATOM 830 C C . CYS A 1 108 ? 4.051 4.207 -2.941 1.00 98.44 108 CYS A C 1
ATOM 832 O O . CYS A 1 108 ? 4.449 3.070 -2.696 1.00 98.44 108 CYS A O 1
ATOM 834 N N . ALA A 1 109 ? 4.643 4.970 -3.850 1.00 98.00 109 ALA A N 1
ATOM 835 C CA . ALA A 1 109 ? 5.876 4.584 -4.516 1.00 98.00 109 ALA A CA 1
ATOM 836 C C . ALA A 1 109 ? 6.648 5.836 -4.920 1.00 98.00 109 ALA A C 1
ATOM 838 O O . ALA A 1 109 ? 6.109 6.732 -5.565 1.00 98.00 109 ALA A O 1
ATOM 839 N N . ILE A 1 110 ? 7.931 5.900 -4.575 1.00 95.88 110 ILE A N 1
ATOM 840 C CA . ILE A 1 110 ? 8.771 7.060 -4.888 1.00 95.88 110 ILE A CA 1
ATOM 841 C C . ILE A 1 110 ? 9.915 6.606 -5.779 1.00 95.88 110 ILE A C 1
ATOM 843 O O . ILE A 1 110 ? 10.652 5.680 -5.450 1.00 95.88 110 ILE A O 1
ATOM 847 N N . GLY A 1 111 ? 10.091 7.269 -6.921 1.00 93.88 111 GLY A N 1
ATOM 848 C CA . GLY A 1 111 ? 11.192 6.935 -7.809 1.00 93.88 111 GLY A CA 1
ATOM 849 C C . GLY A 1 111 ? 11.172 7.616 -9.170 1.00 93.88 111 GLY A C 1
ATOM 850 O O . GLY A 1 111 ? 10.509 8.627 -9.412 1.00 93.88 111 GLY A O 1
ATOM 851 N N . GLY A 1 112 ? 11.992 7.063 -10.061 1.00 95.56 112 GLY A N 1
ATOM 852 C CA . GLY A 1 112 ? 12.244 7.588 -11.399 1.00 95.56 112 GLY A CA 1
ATOM 853 C C . GLY A 1 112 ? 11.149 7.257 -12.426 1.00 95.56 112 GLY A C 1
ATOM 854 O O . GLY A 1 112 ? 10.023 6.920 -12.068 1.00 95.56 112 GLY A O 1
ATOM 855 N N . PRO A 1 113 ? 11.472 7.334 -13.732 1.00 96.88 113 PRO A N 1
ATOM 856 C CA . PRO A 1 113 ? 10.512 7.098 -14.814 1.00 96.88 113 PRO A CA 1
ATOM 857 C C . PRO A 1 113 ? 9.795 5.745 -14.749 1.00 96.88 113 PRO A C 1
ATOM 859 O O . PRO A 1 113 ? 8.604 5.686 -15.028 1.00 96.88 113 PRO A O 1
ATOM 862 N N . TYR A 1 114 ? 10.497 4.677 -14.355 1.00 96.88 114 TYR A N 1
ATOM 863 C CA . TYR A 1 114 ? 9.889 3.350 -14.232 1.00 96.88 114 TYR A CA 1
ATOM 864 C C . TYR A 1 114 ? 8.844 3.295 -13.109 1.00 96.88 114 TYR A C 1
ATOM 866 O O . TYR A 1 114 ? 7.738 2.824 -13.336 1.00 96.88 114 TYR A O 1
ATOM 874 N N . THR A 1 115 ? 9.140 3.867 -11.937 1.00 97.44 115 THR A N 1
ATOM 875 C CA . THR A 1 115 ? 8.166 3.986 -10.840 1.00 97.44 115 THR A CA 1
ATOM 876 C C . THR A 1 115 ? 6.923 4.749 -11.290 1.00 97.44 115 THR A C 1
ATOM 878 O O . THR A 1 115 ? 5.820 4.292 -11.029 1.00 97.44 115 THR A O 1
ATOM 881 N N . ARG A 1 116 ? 7.080 5.855 -12.032 1.00 97.88 116 ARG A N 1
ATOM 882 C CA . ARG A 1 116 ? 5.934 6.599 -12.584 1.00 97.88 116 ARG A CA 1
ATOM 883 C C . ARG A 1 116 ? 5.089 5.764 -13.544 1.00 97.88 116 ARG A C 1
ATOM 885 O O . ARG A 1 116 ? 3.881 5.746 -13.391 1.00 97.88 116 ARG A O 1
ATOM 892 N N . LYS A 1 117 ? 5.715 5.001 -14.451 1.00 98.00 117 LYS A N 1
ATOM 893 C CA . LYS A 1 117 ? 4.996 4.051 -15.323 1.00 98.00 117 LYS A CA 1
ATOM 894 C C . LYS A 1 117 ? 4.141 3.075 -14.500 1.00 98.00 117 LYS A C 1
ATOM 896 O O . LYS A 1 117 ? 3.008 2.796 -14.874 1.00 98.00 117 LYS A O 1
ATOM 901 N N . MET A 1 118 ? 4.689 2.544 -13.407 1.00 98.50 118 MET A N 1
ATOM 902 C CA . MET A 1 118 ? 3.972 1.599 -12.545 1.00 98.50 118 MET A CA 1
ATOM 903 C C . MET A 1 118 ? 2.851 2.261 -11.739 1.00 98.50 118 MET A C 1
ATOM 905 O O . MET A 1 118 ? 1.791 1.661 -11.597 1.00 98.50 118 MET A O 1
ATOM 909 N N . ILE A 1 119 ? 3.056 3.495 -11.263 1.00 98.56 119 ILE A N 1
ATOM 910 C CA . ILE A 1 119 ? 2.007 4.316 -10.640 1.00 98.56 119 ILE A CA 1
ATOM 911 C C . ILE A 1 119 ? 0.852 4.509 -11.626 1.00 98.56 119 ILE A C 1
ATOM 913 O O . ILE A 1 119 ? -0.266 4.121 -11.310 1.00 98.56 119 ILE A O 1
ATOM 917 N N . ASP A 1 120 ? 1.134 4.986 -12.844 1.00 98.50 120 ASP A N 1
ATOM 918 C CA . ASP A 1 120 ? 0.114 5.215 -13.875 1.00 98.50 120 ASP A CA 1
ATOM 919 C C . ASP A 1 120 ? -0.677 3.927 -14.189 1.00 98.50 120 ASP A C 1
ATOM 921 O O . ASP A 1 120 ? -1.890 3.960 -14.396 1.00 98.50 120 ASP A O 1
ATOM 925 N N . ALA A 1 121 ? 0.000 2.773 -14.211 1.00 98.56 121 ALA A N 1
ATOM 926 C CA . ALA A 1 121 ? -0.630 1.477 -14.454 1.00 98.56 121 ALA A CA 1
ATOM 927 C C . ALA A 1 121 ? -1.538 1.023 -13.296 1.00 98.56 121 ALA A C 1
ATOM 929 O O . ALA A 1 121 ? -2.609 0.474 -13.548 1.00 98.56 121 ALA A O 1
ATOM 930 N N . LEU A 1 122 ? -1.136 1.263 -12.043 1.00 98.56 122 LEU A N 1
ATOM 931 C CA . LEU A 1 122 ? -1.946 0.960 -10.857 1.00 98.56 122 LEU A CA 1
ATOM 932 C C . LEU A 1 122 ? -3.151 1.903 -10.736 1.00 98.56 122 LEU A C 1
ATOM 934 O O . LEU A 1 122 ? -4.263 1.460 -10.449 1.00 98.56 122 LEU A O 1
ATOM 938 N N . GLU A 1 123 ? -2.970 3.186 -11.040 1.00 98.38 123 GLU A N 1
ATOM 939 C CA . GLU A 1 123 ? -4.069 4.153 -11.055 1.00 98.38 123 GLU A CA 1
ATOM 940 C C . GLU A 1 123 ? -5.091 3.841 -12.156 1.00 98.38 123 GLU A C 1
ATOM 942 O O . GLU A 1 123 ? -6.296 3.989 -11.940 1.00 98.38 123 GLU A O 1
ATOM 947 N N . ALA A 1 124 ? -4.646 3.337 -13.314 1.00 98.44 124 ALA A N 1
ATOM 948 C CA . ALA A 1 124 ? -5.533 2.915 -14.400 1.00 98.44 124 ALA A CA 1
ATOM 949 C C . ALA A 1 124 ? -6.468 1.751 -14.016 1.00 98.44 124 ALA A C 1
ATOM 951 O O . ALA A 1 124 ? -7.544 1.629 -14.604 1.00 98.44 124 ALA A O 1
ATOM 952 N N . VAL A 1 125 ? -6.092 0.935 -13.023 1.00 97.75 125 VAL A N 1
ATOM 953 C CA . VAL A 1 125 ? -6.934 -0.130 -12.438 1.00 97.75 125 VAL A CA 1
ATOM 954 C C . VAL A 1 125 ? -7.630 0.309 -11.139 1.00 97.75 125 VAL A C 1
ATOM 956 O O . VAL A 1 125 ? -8.168 -0.496 -10.381 1.00 97.75 125 VAL A O 1
ATOM 959 N N . GLY A 1 126 ? -7.652 1.616 -10.867 1.00 97.12 126 GLY A N 1
ATOM 960 C CA . GLY A 1 126 ? -8.389 2.203 -9.750 1.00 97.12 126 GLY A CA 1
ATOM 961 C C . GLY A 1 126 ? -7.704 2.080 -8.390 1.00 97.12 126 GLY A C 1
ATOM 962 O O . GLY A 1 126 ? -8.362 2.320 -7.378 1.00 97.12 126 GLY A O 1
ATOM 963 N N . VAL A 1 127 ? -6.415 1.726 -8.344 1.00 98.00 127 VAL A N 1
ATOM 964 C CA . VAL A 1 127 ? -5.622 1.715 -7.109 1.00 98.00 127 VAL A CA 1
ATOM 965 C C . VAL A 1 127 ? -4.847 3.032 -7.009 1.00 98.00 127 VAL A C 1
ATOM 967 O O . VAL A 1 127 ? -3.903 3.232 -7.772 1.00 98.00 127 VAL A O 1
ATOM 970 N N . PRO A 1 128 ? -5.207 3.947 -6.091 1.00 97.94 128 PRO A N 1
ATOM 971 C CA . PRO A 1 128 ? -4.489 5.210 -5.935 1.00 97.94 128 PRO A CA 1
ATOM 972 C C . PRO A 1 128 ? -3.076 4.960 -5.397 1.00 97.94 128 PRO A C 1
ATOM 974 O O . PRO A 1 128 ? -2.922 4.312 -4.359 1.00 97.94 128 PRO A O 1
ATOM 977 N N . VAL A 1 129 ? -2.046 5.489 -6.068 1.00 98.50 129 VAL A N 1
ATOM 978 C CA . VAL A 1 129 ? -0.643 5.350 -5.640 1.00 98.50 129 VAL A CA 1
ATOM 979 C C . VAL A 1 129 ? 0.038 6.711 -5.586 1.00 98.50 129 VAL A C 1
ATOM 981 O O . VAL A 1 129 ? 0.318 7.335 -6.603 1.00 98.50 129 VAL A O 1
ATOM 984 N N . LEU A 1 130 ? 0.340 7.165 -4.373 1.00 98.19 130 LEU A N 1
ATOM 985 C CA . LEU A 1 130 ? 0.899 8.487 -4.120 1.00 98.19 130 LEU A CA 1
ATOM 986 C C . LEU A 1 130 ? 2.425 8.468 -4.280 1.00 98.19 130 LEU A C 1
ATOM 988 O O . LEU A 1 130 ? 3.093 7.489 -3.947 1.00 98.19 130 LEU A O 1
ATOM 992 N N . SER A 1 131 ? 2.999 9.574 -4.751 1.00 97.00 131 SER A N 1
ATOM 993 C CA . SER A 1 131 ? 4.448 9.701 -4.963 1.00 97.00 131 SER A CA 1
ATOM 994 C C . SER A 1 131 ? 5.189 10.435 -3.841 1.00 97.00 131 SER A C 1
ATOM 996 O O . SER A 1 131 ? 6.348 10.810 -4.017 1.00 97.00 131 SER A O 1
ATOM 998 N N . ASP A 1 132 ? 4.523 10.672 -2.713 1.00 97.12 132 ASP A N 1
ATOM 999 C CA . ASP A 1 132 ? 5.071 11.318 -1.522 1.00 97.12 132 ASP A CA 1
ATOM 1000 C C . ASP A 1 132 ? 4.505 10.660 -0.252 1.00 97.12 132 ASP A C 1
ATOM 1002 O O . ASP A 1 132 ? 3.350 10.228 -0.220 1.00 97.12 132 ASP A O 1
ATOM 1006 N N . VAL A 1 133 ? 5.332 10.553 0.792 1.00 97.56 133 VAL A N 1
ATOM 1007 C CA . VAL A 1 133 ? 4.945 9.898 2.053 1.00 97.56 133 VAL A CA 1
ATOM 1008 C C . VAL A 1 133 ? 3.931 10.736 2.833 1.00 97.56 133 VAL A C 1
ATOM 1010 O O . VAL A 1 133 ? 3.009 10.172 3.420 1.00 97.56 133 VAL A O 1
ATOM 1013 N N . ALA A 1 134 ? 4.058 12.064 2.842 1.00 97.81 134 ALA A N 1
ATOM 1014 C CA . ALA A 1 134 ? 3.112 12.924 3.543 1.00 97.81 134 ALA A CA 1
ATOM 1015 C C . ALA A 1 134 ? 1.744 12.912 2.853 1.00 97.81 134 ALA A C 1
ATOM 1017 O O . ALA A 1 134 ? 0.730 12.807 3.541 1.00 97.81 134 ALA A O 1
ATOM 1018 N N . ASP A 1 135 ? 1.707 12.922 1.517 1.00 98.25 135 ASP A N 1
ATOM 1019 C CA . ASP A 1 135 ? 0.456 12.783 0.758 1.00 98.25 135 ASP A CA 1
ATOM 1020 C C . ASP A 1 135 ? -0.204 11.416 0.985 1.00 98.25 135 ASP A C 1
ATOM 1022 O O . ASP A 1 135 ? -1.423 11.328 1.142 1.00 98.25 135 ASP A O 1
ATOM 1026 N N . TRP A 1 136 ? 0.592 10.347 1.070 1.00 98.25 136 TRP A N 1
ATOM 1027 C CA . TRP A 1 136 ? 0.102 9.005 1.383 1.00 98.25 136 TRP A CA 1
ATOM 1028 C C . TRP A 1 136 ? -0.574 8.929 2.758 1.00 98.25 136 TRP A C 1
ATOM 1030 O O . TRP A 1 136 ? -1.683 8.406 2.887 1.00 98.25 136 TRP A O 1
ATOM 1040 N N . VAL A 1 137 ? 0.059 9.511 3.779 1.00 98.44 137 VAL A N 1
ATOM 1041 C CA . VAL A 1 137 ? -0.503 9.611 5.135 1.00 98.44 137 VAL A CA 1
ATOM 1042 C C . VAL A 1 137 ? -1.728 10.530 5.164 1.00 98.44 137 VAL A C 1
ATOM 1044 O O . VAL A 1 137 ? -2.726 10.212 5.811 1.00 98.44 137 VAL A O 1
ATOM 1047 N N . ALA A 1 138 ? -1.700 11.649 4.438 1.00 98.38 138 ALA A N 1
ATOM 1048 C CA . ALA A 1 138 ? -2.829 12.569 4.352 1.00 98.38 138 ALA A CA 1
ATOM 1049 C C . ALA A 1 138 ? -4.055 11.914 3.695 1.00 98.38 138 ALA A C 1
ATOM 1051 O O . ALA A 1 138 ? -5.176 12.109 4.169 1.00 98.38 138 ALA A O 1
ATOM 1052 N N . ALA A 1 139 ? -3.855 11.096 2.658 1.00 98.31 139 ALA A N 1
ATOM 1053 C CA . ALA A 1 139 ? -4.917 10.319 2.025 1.00 98.31 139 ALA A CA 1
ATOM 1054 C C . ALA A 1 139 ? -5.543 9.312 3.004 1.00 98.31 139 ALA A C 1
ATOM 1056 O O . ALA A 1 139 ? -6.768 9.245 3.110 1.00 98.31 139 ALA A O 1
ATOM 1057 N N . ALA A 1 140 ? -4.720 8.590 3.774 1.00 98.06 140 ALA A N 1
ATOM 1058 C CA . ALA A 1 140 ? -5.193 7.680 4.820 1.00 98.06 140 ALA A CA 1
ATOM 1059 C C . ALA A 1 140 ? -6.035 8.418 5.873 1.00 98.06 140 ALA A C 1
ATOM 1061 O O . ALA A 1 140 ? -7.156 8.017 6.178 1.00 98.06 140 ALA A O 1
ATOM 1062 N N . SER A 1 141 ? -5.526 9.545 6.377 1.00 98.06 141 SER A N 1
ATOM 1063 C CA . SER A 1 141 ? -6.224 10.388 7.353 1.00 98.06 141 SER A CA 1
ATOM 1064 C C . SER A 1 141 ? -7.569 10.892 6.822 1.00 98.06 141 SER A C 1
ATOM 1066 O O . SER A 1 141 ? -8.579 10.865 7.526 1.00 98.06 141 SER A O 1
ATOM 1068 N N . ALA A 1 142 ? -7.617 11.318 5.557 1.00 97.88 142 ALA A N 1
ATOM 1069 C CA . ALA A 1 142 ? -8.852 11.765 4.924 1.00 97.88 142 ALA A CA 1
ATOM 1070 C C . ALA A 1 142 ? -9.900 10.643 4.842 1.00 97.88 142 ALA A C 1
ATOM 1072 O O . ALA A 1 142 ? -11.079 10.905 5.087 1.00 97.88 142 ALA A O 1
ATOM 1073 N N . LEU A 1 143 ? -9.480 9.407 4.549 1.00 96.56 143 LEU A N 1
ATOM 1074 C CA . LEU A 1 143 ? -10.359 8.236 4.530 1.00 96.56 143 LEU A CA 1
ATOM 1075 C C . LEU A 1 143 ? -10.921 7.916 5.919 1.00 96.56 143 LEU A C 1
ATOM 1077 O O . LEU A 1 143 ? -12.127 7.712 6.030 1.00 96.56 143 LEU A O 1
ATOM 1081 N N . VAL A 1 144 ? -10.094 7.953 6.970 1.00 95.38 144 VAL A N 1
ATOM 1082 C CA . VAL A 1 144 ? -10.562 7.759 8.357 1.00 95.38 144 VAL A CA 1
ATOM 1083 C C . VAL A 1 144 ? -11.624 8.794 8.717 1.00 95.38 144 VAL A C 1
ATOM 1085 O O . VAL A 1 144 ? -12.732 8.442 9.114 1.00 95.38 144 VAL A O 1
ATOM 1088 N N . ARG A 1 145 ? -11.337 10.081 8.490 1.00 95.62 145 ARG A N 1
ATOM 1089 C CA . ARG A 1 145 ? -12.284 11.171 8.790 1.00 95.62 145 ARG A CA 1
ATOM 1090 C C . ARG A 1 145 ? -13.578 11.044 7.991 1.00 95.62 145 ARG A C 1
ATOM 1092 O O . ARG A 1 145 ? -14.650 11.394 8.479 1.00 95.62 145 ARG A O 1
ATOM 1099 N N . TRP A 1 146 ? -13.497 10.567 6.752 1.00 94.88 146 TRP A N 1
ATOM 1100 C CA . TRP A 1 146 ? -14.676 10.297 5.938 1.00 94.88 146 TRP A CA 1
ATOM 1101 C C . TRP A 1 146 ? -15.510 9.132 6.489 1.00 94.88 146 TRP A C 1
ATOM 1103 O O . TRP A 1 146 ? -16.739 9.241 6.545 1.00 94.88 146 TRP A O 1
ATOM 1113 N N . GLY A 1 147 ? -14.863 8.053 6.934 1.00 93.31 147 GLY A N 1
ATOM 1114 C CA . GLY A 1 147 ? -15.523 6.918 7.579 1.00 93.31 147 GLY A CA 1
ATOM 1115 C C . GLY A 1 147 ? -16.263 7.326 8.853 1.00 93.31 147 GLY A C 1
ATOM 1116 O O . GLY A 1 147 ? -17.456 7.057 8.993 1.00 93.31 147 GLY A O 1
ATOM 1117 N N . GLU A 1 148 ? -15.625 8.129 9.711 1.00 92.88 148 GLU A N 1
ATOM 1118 C CA . GLU A 1 148 ? -16.247 8.702 10.917 1.00 92.88 148 GLU A CA 1
ATOM 1119 C C . GLU A 1 148 ? -17.496 9.542 10.602 1.00 92.88 148 GLU A C 1
ATOM 1121 O O . GLU A 1 148 ? -18.511 9.449 11.294 1.00 92.88 148 GLU A O 1
ATOM 1126 N N . LEU A 1 149 ? -17.442 10.361 9.546 1.00 94.25 149 LEU A N 1
ATOM 1127 C CA . LEU A 1 149 ? -18.551 11.231 9.141 1.00 94.25 149 LEU A CA 1
ATOM 1128 C C . LEU A 1 149 ? -19.710 10.468 8.491 1.00 94.25 149 LEU A C 1
ATOM 1130 O O . LEU A 1 149 ? -20.855 10.916 8.56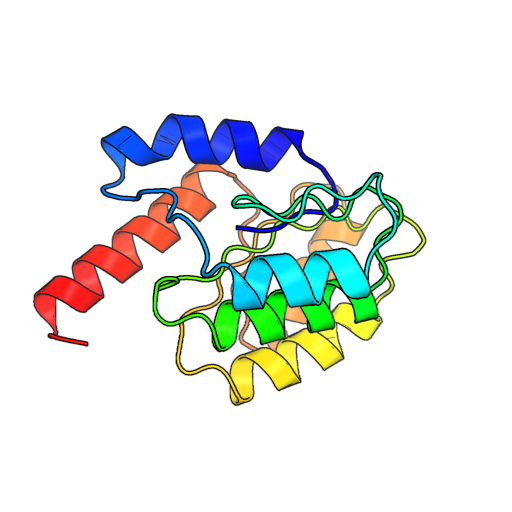6 1.00 94.25 149 LEU A O 1
ATOM 1134 N N . THR A 1 150 ? -19.424 9.351 7.820 1.00 93.44 150 THR A N 1
ATOM 1135 C CA . THR A 1 150 ? -20.426 8.582 7.066 1.00 93.44 150 THR A CA 1
ATOM 1136 C C . THR A 1 150 ? -20.901 7.317 7.775 1.00 93.44 150 THR A C 1
ATOM 1138 O O . THR A 1 150 ? -21.889 6.725 7.333 1.00 93.44 150 THR A O 1
ATOM 1141 N N . GLY A 1 151 ? -20.254 6.932 8.879 1.00 83.56 151 GLY A N 1
ATOM 1142 C CA . GLY A 1 151 ? -20.517 5.687 9.599 1.00 83.56 151 GLY A CA 1
ATOM 1143 C C . GLY A 1 151 ? -20.198 4.450 8.761 1.00 83.56 151 GLY A C 1
ATOM 1144 O O . GLY A 1 151 ? -20.928 3.461 8.847 1.00 83.56 151 GLY A O 1
ATOM 1145 N N . ARG A 1 152 ? -19.185 4.548 7.895 1.00 63.72 152 ARG A N 1
ATOM 1146 C CA . ARG A 1 152 ? -18.745 3.500 6.971 1.00 63.72 152 ARG A CA 1
ATOM 1147 C C . ARG A 1 152 ? -17.285 3.167 7.182 1.00 63.72 152 ARG A C 1
ATOM 1149 O O . ARG A 1 152 ? -16.534 4.100 7.534 1.00 63.72 152 ARG A O 1
#

Radius of gyration: 14.38 Å; chains: 1; bounding box: 34×34×32 Å

Secondary structure (DSSP, 8-state):
-EESSHHHHHHHHTTHHHHT--PPPPPHHHHHHHHHHS-TTSB-SSSEE--TT--HHHHHHHHHHHHH-TT---B-EE--TTSTTS-TTHHHHHHHHHHH-SS-B-EE---SHHHHHHHHHHHHTT--EESSHHHHHHHHHHHHHHHHHHT-

Foldseek 3Di:
DEEQDCPLVVVLQVCQVVLVHDFDWFDPVLLVQLPVVDDPPWDRTPPTHPHLQDALVNVLSNLVSLLPGPRRQEAEYEYPCVRVRHDLCNLVSLLVSVVVHPHAYEYEYADDPVRVVSQVSNVVSVHHYHHDSVVSSNVVSVVVVVCVVVVD

pLDDT: mean 95.78, std 3.91, range [63.72, 98.56]